Protein AF-A0A259N968-F1 (afdb_monomer_lite)

Radius of gyration: 15.97 Å; chains: 1; bounding box: 41×22×45 Å

Structure (mmCIF, N/CA/C/O backbone):
data_AF-A0A259N968-F1
#
_entry.id   AF-A0A259N968-F1
#
loop_
_atom_site.group_PDB
_atom_site.id
_atom_site.type_symbol
_atom_site.label_atom_id
_atom_site.label_alt_id
_atom_site.label_comp_id
_atom_site.label_asym_id
_atom_site.label_entity_id
_atom_site.label_seq_id
_atom_site.pdbx_PDB_ins_code
_atom_site.Cartn_x
_atom_site.Cartn_y
_atom_site.Cartn_z
_atom_site.occupancy
_atom_site.B_iso_or_equiv
_atom_site.auth_seq_id
_atom_site.auth_comp_id
_atom_site.auth_asym_id
_atom_site.auth_atom_id
_atom_site.pdbx_PDB_model_num
ATOM 1 N N . MET A 1 1 ? 20.832 -5.898 10.917 1.00 45.41 1 MET A N 1
ATOM 2 C CA . MET A 1 1 ? 19.378 -5.640 10.926 1.00 45.41 1 MET A CA 1
ATOM 3 C C . MET A 1 1 ? 18.861 -6.164 12.248 1.00 45.41 1 MET A C 1
ATOM 5 O O . MET A 1 1 ? 18.967 -7.361 12.458 1.00 45.41 1 MET A O 1
ATOM 9 N N . HIS A 1 2 ? 18.414 -5.294 13.153 1.00 36.69 2 HIS A N 1
ATOM 10 C CA . HIS A 1 2 ? 17.730 -5.735 14.367 1.00 36.69 2 HIS A CA 1
ATOM 11 C C . HIS A 1 2 ? 16.247 -5.878 14.029 1.00 36.69 2 HIS A C 1
ATOM 13 O O . HIS A 1 2 ? 15.582 -4.915 13.651 1.00 36.69 2 HIS A O 1
ATOM 19 N N . THR A 1 3 ? 15.793 -7.123 14.038 1.00 42.62 3 THR A N 1
ATOM 20 C CA . THR A 1 3 ? 14.425 -7.568 13.812 1.00 42.62 3 THR A CA 1
ATOM 21 C C . THR A 1 3 ? 13.541 -7.073 14.953 1.00 42.62 3 THR A C 1
ATOM 23 O O 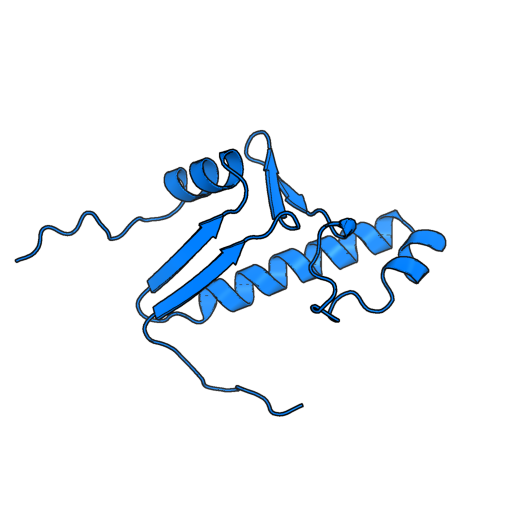. THR A 1 3 ? 13.649 -7.552 16.073 1.00 42.62 3 THR A O 1
ATOM 26 N N . CYS A 1 4 ? 12.607 -6.166 14.665 1.00 47.34 4 CYS A N 1
ATOM 27 C CA . CYS A 1 4 ? 11.339 -6.126 15.397 1.00 47.34 4 CYS A CA 1
ATOM 28 C C . CYS A 1 4 ? 10.508 -7.339 14.942 1.00 47.34 4 CYS A C 1
ATOM 30 O O . CYS A 1 4 ? 9.548 -7.197 14.184 1.00 47.34 4 CYS A O 1
ATOM 32 N N . GLN A 1 5 ? 10.976 -8.539 15.290 1.00 47.72 5 GLN A N 1
ATOM 33 C CA . GLN A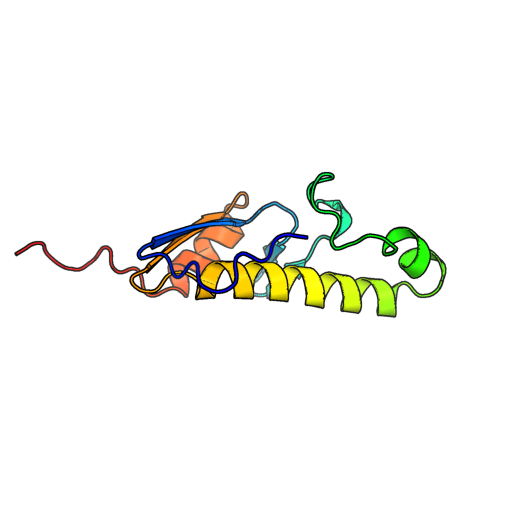 1 5 ? 10.114 -9.702 15.456 1.00 47.72 5 GLN A CA 1
ATOM 34 C C . GLN A 1 5 ? 9.427 -9.494 16.807 1.00 47.72 5 GLN A C 1
ATOM 36 O O . GLN A 1 5 ? 10.103 -9.172 17.779 1.00 47.72 5 GLN A O 1
ATOM 41 N N . ASP A 1 6 ? 8.100 -9.578 16.814 1.00 49.81 6 ASP A N 1
ATOM 42 C CA . ASP A 1 6 ? 7.241 -9.483 18.003 1.00 49.81 6 ASP A CA 1
ATOM 43 C C . ASP A 1 6 ? 7.100 -8.091 18.639 1.00 49.81 6 ASP A C 1
ATOM 45 O O . ASP A 1 6 ? 7.130 -7.928 19.855 1.00 49.81 6 ASP A O 1
ATOM 49 N N . LEU A 1 7 ? 6.873 -7.063 17.813 1.00 55.22 7 LEU A N 1
ATOM 50 C CA . LEU A 1 7 ? 6.222 -5.836 18.286 1.00 55.22 7 LEU A CA 1
ATOM 51 C C . LEU A 1 7 ? 4.785 -5.808 17.756 1.00 55.22 7 LEU A C 1
ATOM 53 O O . LEU A 1 7 ? 4.463 -5.072 16.820 1.00 55.22 7 LEU A O 1
ATOM 57 N N . GLU A 1 8 ? 3.942 -6.683 18.300 1.00 59.81 8 GLU A N 1
ATOM 58 C CA . GLU A 1 8 ? 2.497 -6.547 18.138 1.00 59.81 8 GLU A CA 1
ATOM 59 C C . GLU A 1 8 ? 2.071 -5.277 18.877 1.00 59.81 8 GLU A C 1
ATOM 61 O O . GLU A 1 8 ? 2.312 -5.118 20.074 1.00 59.81 8 GLU A O 1
ATOM 66 N N . VAL A 1 9 ? 1.514 -4.322 18.136 1.00 74.00 9 VAL A N 1
ATOM 67 C CA . VAL A 1 9 ? 1.053 -3.054 18.697 1.00 74.00 9 VAL A CA 1
ATOM 68 C C . VAL A 1 9 ? -0.465 -3.059 18.739 1.00 74.00 9 VAL A C 1
ATOM 70 O O . VAL A 1 9 ? -1.130 -3.528 17.814 1.00 74.00 9 VAL A O 1
ATOM 73 N N . ASP A 1 10 ? -1.024 -2.502 19.809 1.00 79.75 10 ASP A N 1
ATOM 74 C CA . ASP A 1 10 ? -2.473 -2.362 19.953 1.00 79.75 10 ASP A CA 1
ATOM 75 C C . ASP A 1 10 ? -3.075 -1.601 18.763 1.00 79.75 10 ASP A C 1
ATOM 77 O O . ASP A 1 10 ? -4.053 -2.044 18.160 1.00 79.75 10 ASP A O 1
ATOM 81 N N . TYR A 1 11 ? -2.444 -0.490 18.381 1.00 81.56 11 TYR A N 1
ATOM 82 C CA . TYR A 1 11 ? -2.848 0.337 17.252 1.00 81.56 11 TYR A CA 1
ATOM 83 C C . TYR A 1 11 ? -1.649 0.698 16.387 1.00 81.56 11 TYR A C 1
ATOM 85 O O . TYR A 1 11 ? -0.566 0.985 16.896 1.00 81.56 11 TYR A O 1
ATOM 93 N N . ILE A 1 12 ? -1.866 0.744 15.074 1.00 86.06 12 ILE A N 1
ATOM 94 C CA . ILE A 1 12 ? -0.864 1.208 14.114 1.00 86.06 12 ILE A CA 1
ATOM 95 C C . ILE A 1 12 ? -1.412 2.335 13.243 1.00 86.06 12 ILE A C 1
ATOM 97 O O . ILE A 1 12 ? -2.581 2.328 12.864 1.00 86.06 12 ILE A O 1
ATOM 101 N N . GLY A 1 13 ? -0.560 3.311 12.934 1.00 87.44 13 GLY A N 1
ATOM 102 C CA . GLY A 1 13 ? -0.819 4.347 11.940 1.00 87.44 13 GLY A CA 1
ATOM 103 C C . GLY A 1 13 ? -0.012 4.070 10.676 1.00 87.44 13 GLY A C 1
ATOM 104 O O . GLY A 1 13 ? 1.214 3.978 10.734 1.00 87.44 13 GLY A O 1
ATOM 105 N N . VAL A 1 14 ? -0.682 3.941 9.533 1.00 88.00 14 VAL A N 1
ATOM 106 C CA . VAL A 1 14 ? -0.057 3.712 8.228 1.00 88.00 14 VAL A CA 1
ATOM 107 C C . VAL A 1 14 ? -0.299 4.920 7.334 1.00 88.00 14 VAL A C 1
ATOM 109 O O . VAL A 1 14 ? -1.434 5.297 7.062 1.00 88.00 14 VAL A O 1
ATOM 112 N N . ILE A 1 15 ? 0.785 5.517 6.846 1.00 89.75 15 ILE A N 1
ATOM 113 C CA . ILE A 1 15 ? 0.732 6.616 5.881 1.00 89.75 15 ILE A CA 1
ATOM 114 C C . ILE A 1 15 ? 0.956 6.032 4.489 1.00 89.75 15 ILE A C 1
ATOM 116 O O . ILE A 1 15 ? 2.046 5.550 4.183 1.00 89.75 15 ILE A O 1
ATOM 120 N N . ILE A 1 16 ? -0.082 6.074 3.660 1.00 88.75 16 ILE A N 1
ATOM 121 C CA . ILE A 1 16 ? -0.060 5.688 2.253 1.00 88.75 16 ILE A CA 1
ATOM 122 C C . ILE A 1 16 ? 0.388 6.899 1.437 1.00 88.75 16 ILE A C 1
ATOM 124 O O . ILE A 1 16 ? -0.314 7.910 1.333 1.00 88.75 16 ILE A O 1
ATOM 128 N N . GLY A 1 17 ? 1.602 6.797 0.901 1.00 86.19 17 GLY A N 1
ATOM 129 C CA . GLY A 1 17 ? 2.198 7.805 0.037 1.00 86.19 17 GLY A CA 1
ATOM 130 C C . GLY A 1 17 ? 1.670 7.747 -1.395 1.00 86.19 17 GLY A C 1
ATOM 131 O O . GLY A 1 17 ? 0.823 6.933 -1.748 1.00 86.19 17 GLY A O 1
ATOM 132 N N . LYS A 1 18 ? 2.229 8.601 -2.258 1.00 86.00 18 LYS A N 1
ATOM 133 C CA . LYS A 1 18 ? 1.906 8.638 -3.696 1.00 86.00 18 LYS A CA 1
ATOM 134 C C . LYS A 1 18 ? 2.384 7.396 -4.461 1.00 86.00 18 LYS A C 1
ATOM 136 O O . LYS A 1 18 ? 2.058 7.233 -5.628 1.00 86.00 18 LYS A O 1
ATOM 141 N N . ASP A 1 19 ? 3.139 6.506 -3.815 1.00 85.19 19 ASP A N 1
ATOM 142 C CA . ASP A 1 19 ? 3.590 5.240 -4.390 1.00 85.19 19 ASP A CA 1
ATOM 143 C C . ASP A 1 19 ? 2.479 4.185 -4.491 1.00 85.19 19 ASP A C 1
ATOM 145 O O . ASP A 1 19 ? 2.634 3.216 -5.238 1.00 85.19 19 ASP A O 1
ATOM 149 N N . LEU A 1 20 ? 1.358 4.372 -3.790 1.00 87.44 20 LEU A N 1
ATOM 150 C CA . LEU A 1 20 ? 0.147 3.571 -3.936 1.00 87.44 20 LEU A CA 1
ATOM 151 C C . LEU A 1 20 ? -1.064 4.499 -4.013 1.00 87.44 20 LEU A C 1
ATOM 153 O O . LEU A 1 20 ? -1.408 5.170 -3.045 1.00 87.44 20 LEU A O 1
ATOM 157 N N . ILE A 1 21 ? -1.725 4.503 -5.166 1.00 91.00 21 ILE A N 1
ATOM 158 C CA . ILE A 1 21 ? -2.936 5.286 -5.410 1.00 91.00 21 ILE A CA 1
ATOM 159 C C . ILE A 1 21 ? -4.055 4.386 -5.918 1.00 91.00 21 ILE A C 1
ATOM 161 O O . ILE A 1 21 ? -3.812 3.300 -6.442 1.00 91.00 21 ILE A O 1
ATOM 165 N N . VAL A 1 22 ? -5.294 4.842 -5.805 1.00 88.50 22 VAL A N 1
ATOM 166 C CA . VAL A 1 22 ? -6.447 4.194 -6.425 1.00 88.50 22 VAL A CA 1
ATOM 167 C C . VAL A 1 22 ? -6.996 5.097 -7.511 1.00 88.50 22 VAL A C 1
ATOM 169 O O . VAL A 1 22 ? -7.223 6.281 -7.278 1.00 88.50 22 VAL A O 1
ATOM 172 N N . ARG A 1 23 ? -7.208 4.529 -8.699 1.00 91.81 23 ARG A N 1
ATOM 173 C CA . ARG A 1 23 ? -7.915 5.183 -9.801 1.00 91.81 23 ARG A CA 1
ATOM 174 C C . ARG A 1 23 ? -8.987 4.255 -10.333 1.00 91.81 23 ARG A C 1
ATOM 176 O O . ARG A 1 23 ? -8.685 3.106 -10.660 1.00 91.81 23 ARG A O 1
ATOM 183 N N . ASN A 1 24 ? -10.221 4.737 -10.438 1.00 86.62 24 ASN A N 1
ATOM 184 C CA . ASN A 1 24 ? -11.357 3.956 -10.941 1.00 86.62 24 ASN A CA 1
ATOM 185 C C . ASN A 1 24 ? -11.543 2.622 -10.187 1.00 86.62 24 ASN A C 1
ATOM 187 O O . ASN A 1 24 ? -11.773 1.576 -10.795 1.00 86.62 24 ASN A O 1
ATOM 191 N N . GLY A 1 25 ? -11.341 2.629 -8.865 1.00 83.56 25 GLY A N 1
ATOM 192 C CA . GLY A 1 25 ? -11.440 1.430 -8.023 1.00 83.56 25 GLY A CA 1
ATOM 193 C C . GLY A 1 25 ? -10.308 0.408 -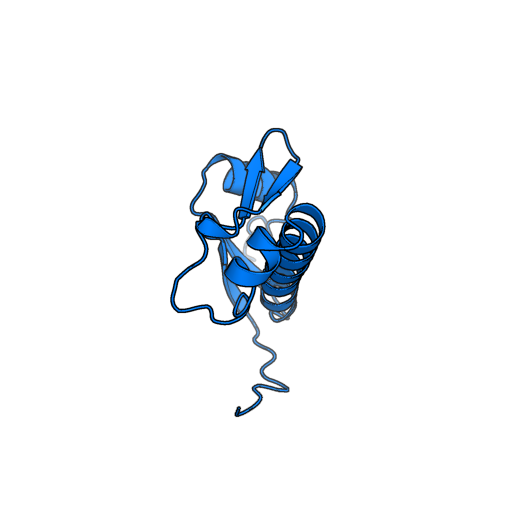8.201 1.00 83.56 25 GLY A C 1
ATOM 194 O O . GLY A 1 25 ? -10.363 -0.669 -7.612 1.00 83.56 25 GLY A O 1
ATOM 195 N N . LYS A 1 26 ? -9.270 0.715 -8.990 1.00 86.44 26 LYS A N 1
ATOM 196 C CA . LYS A 1 26 ? -8.088 -0.141 -9.153 1.00 86.44 26 LYS A CA 1
ATOM 197 C C . LYS A 1 26 ? -6.898 0.436 -8.400 1.00 86.44 26 LYS A C 1
ATOM 199 O O . LYS A 1 26 ? -6.576 1.613 -8.545 1.00 86.44 26 LYS A O 1
ATOM 204 N N . VAL A 1 27 ? -6.216 -0.415 -7.636 1.00 86.44 27 VAL A N 1
ATOM 205 C CA . VAL A 1 27 ? -4.952 -0.068 -6.973 1.00 86.44 27 VAL A CA 1
ATOM 206 C C . VAL A 1 27 ? -3.847 0.024 -8.024 1.00 86.44 27 VAL A C 1
ATOM 208 O O . VAL A 1 27 ? -3.539 -0.964 -8.691 1.00 86.44 27 VAL A O 1
ATOM 211 N N . ILE A 1 28 ? -3.241 1.199 -8.141 1.00 87.12 28 ILE A N 1
ATOM 212 C CA . ILE A 1 28 ? -2.121 1.507 -9.024 1.00 87.12 28 ILE A CA 1
ATOM 213 C C . ILE A 1 28 ? -0.904 1.815 -8.157 1.00 87.12 28 ILE A C 1
ATOM 215 O O . ILE A 1 28 ? -0.945 2.666 -7.270 1.00 87.12 28 ILE A O 1
ATOM 219 N N . THR A 1 29 ? 0.205 1.136 -8.429 1.00 86.31 29 THR A N 1
ATOM 220 C CA . THR A 1 29 ? 1.481 1.407 -7.763 1.00 86.31 29 THR A CA 1
ATOM 221 C C . THR A 1 29 ? 2.352 2.309 -8.626 1.00 86.31 29 THR A C 1
ATOM 223 O O . THR A 1 29 ? 2.486 2.068 -9.825 1.00 86.31 29 THR A O 1
ATOM 226 N N . GLN A 1 30 ? 2.985 3.309 -8.017 1.00 83.88 30 GLN A N 1
ATOM 227 C CA . GLN A 1 30 ? 3.914 4.237 -8.663 1.00 83.88 30 GLN A CA 1
ATOM 228 C C . GLN A 1 30 ? 5.310 4.099 -8.033 1.00 83.88 30 GLN A C 1
ATOM 230 O O . GLN A 1 30 ? 5.667 4.855 -7.128 1.00 83.88 30 GLN A O 1
ATOM 235 N N . PRO A 1 31 ? 6.147 3.155 -8.508 1.00 78.69 31 PRO A N 1
ATOM 236 C CA . PRO A 1 31 ? 7.461 2.892 -7.913 1.00 78.69 31 PRO A CA 1
ATOM 237 C C . PRO A 1 31 ? 8.405 4.103 -7.907 1.00 78.69 31 PRO A C 1
ATOM 239 O O . PRO A 1 31 ? 9.292 4.186 -7.060 1.00 78.69 31 PRO A O 1
ATOM 242 N N . ASN A 1 32 ? 8.214 5.040 -8.842 1.00 76.62 32 ASN A N 1
ATOM 243 C CA . ASN A 1 32 ? 9.027 6.251 -8.972 1.00 76.62 32 ASN A CA 1
ATOM 244 C C . ASN A 1 32 ? 8.740 7.298 -7.885 1.00 76.62 32 ASN A C 1
ATOM 246 O O . ASN A 1 32 ? 9.645 8.049 -7.529 1.00 76.62 32 ASN A O 1
ATOM 250 N N . GLU A 1 33 ? 7.527 7.309 -7.330 1.00 75.56 33 GLU A N 1
ATOM 251 C CA . GLU A 1 33 ? 7.100 8.249 -6.281 1.00 75.56 33 GLU A CA 1
ATOM 252 C C . GLU A 1 33 ? 7.436 7.741 -4.868 1.00 75.56 33 GLU A C 1
ATOM 254 O O . GLU A 1 33 ? 7.116 8.378 -3.862 1.00 75.56 33 GLU A O 1
ATOM 259 N N . ARG A 1 34 ? 8.094 6.579 -4.764 1.00 72.81 34 ARG A N 1
ATOM 260 C CA . ARG A 1 34 ? 8.444 5.983 -3.476 1.00 72.81 34 ARG A CA 1
ATOM 261 C C . ARG A 1 34 ? 9.530 6.790 -2.767 1.00 72.81 34 ARG A C 1
ATOM 263 O O . ARG A 1 34 ? 10.508 7.230 -3.372 1.00 72.81 34 ARG A O 1
ATOM 270 N N . ALA A 1 35 ? 9.379 6.945 -1.450 1.00 66.25 35 ALA A N 1
ATOM 271 C CA . ALA A 1 35 ? 10.318 7.698 -0.625 1.00 66.25 35 ALA A CA 1
ATOM 272 C C . ALA A 1 35 ? 11.762 7.191 -0.795 1.00 66.25 35 ALA A C 1
ATOM 274 O O . ALA A 1 35 ? 12.033 5.998 -0.653 1.00 66.25 35 ALA A O 1
ATOM 275 N N . LYS A 1 36 ? 12.707 8.113 -1.032 1.00 61.56 36 LYS A N 1
ATOM 276 C CA . LYS A 1 36 ? 14.137 7.807 -1.252 1.00 61.56 36 LYS A CA 1
ATOM 277 C C . LYS A 1 36 ? 14.796 7.067 -0.080 1.00 61.56 36 LYS A C 1
ATOM 279 O O . LYS A 1 36 ? 15.806 6.396 -0.266 1.00 61.56 36 LYS A O 1
ATOM 284 N N . THR A 1 37 ? 14.235 7.188 1.120 1.00 60.78 37 THR A N 1
ATOM 285 C CA . THR A 1 37 ? 14.677 6.494 2.337 1.00 60.78 37 THR A CA 1
ATOM 286 C C . THR A 1 37 ? 14.284 5.015 2.359 1.00 60.78 37 THR A C 1
ATOM 288 O O . THR A 1 37 ? 14.899 4.226 3.075 1.00 60.78 37 THR A O 1
ATOM 291 N N . ASN A 1 38 ? 13.300 4.606 1.553 1.00 60.59 38 ASN A N 1
ATOM 292 C CA . ASN A 1 38 ? 12.824 3.233 1.484 1.00 60.59 38 ASN A CA 1
ATOM 293 C C . ASN A 1 38 ? 13.690 2.410 0.508 1.00 60.59 38 ASN A C 1
ATOM 295 O O . ASN A 1 38 ? 13.454 2.367 -0.701 1.00 60.59 38 ASN A O 1
ATOM 299 N N . LYS A 1 39 ? 14.724 1.751 1.047 1.00 65.38 39 LYS A N 1
ATOM 300 C CA . LYS A 1 39 ? 15.700 0.958 0.274 1.00 65.38 39 LYS A CA 1
ATOM 301 C C . LYS A 1 39 ? 15.141 -0.352 -0.302 1.00 65.38 39 LYS A C 1
ATOM 303 O O . LYS A 1 39 ? 15.870 -1.039 -1.008 1.00 65.38 39 LYS A O 1
ATOM 308 N N . SER A 1 40 ? 13.875 -0.703 -0.062 1.00 66.62 40 SER A N 1
ATOM 309 C CA . SER A 1 40 ? 13.294 -1.979 -0.510 1.00 66.62 40 SER A CA 1
ATOM 310 C C . SER A 1 40 ? 13.228 -2.144 -2.037 1.00 66.62 40 SER A C 1
ATOM 312 O O . SER A 1 40 ? 13.057 -3.260 -2.506 1.00 66.62 40 SER A O 1
ATOM 314 N N . LEU A 1 41 ? 13.378 -1.067 -2.822 1.00 69.19 41 LEU A N 1
ATOM 315 C CA . LEU A 1 41 ? 13.492 -1.111 -4.293 1.00 69.19 41 LEU A CA 1
ATOM 316 C C . LEU A 1 41 ? 14.943 -1.013 -4.801 1.00 69.19 41 LEU A C 1
ATOM 318 O O . LEU A 1 41 ? 15.172 -0.658 -5.961 1.00 69.19 41 LEU A O 1
ATOM 322 N N . 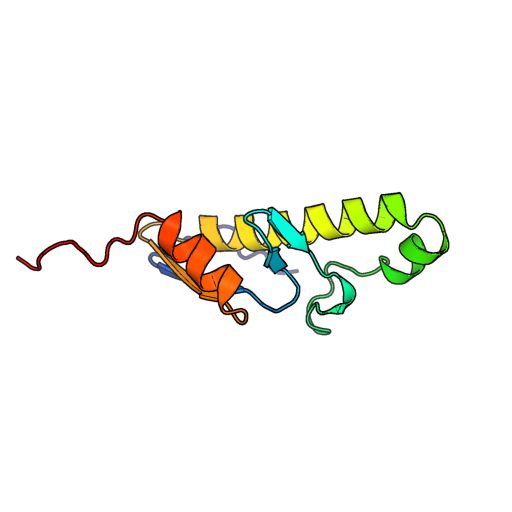SER A 1 42 ? 15.950 -1.296 -3.969 1.00 67.69 42 SER A N 1
ATOM 323 C CA . SER A 1 42 ? 17.343 -1.349 -4.425 1.00 67.69 42 SER A CA 1
ATOM 324 C C . SER A 1 42 ? 17.480 -2.344 -5.584 1.00 67.69 42 SER A C 1
ATOM 326 O O . SER A 1 42 ? 17.169 -3.519 -5.426 1.00 67.69 42 SER A O 1
ATOM 328 N N . GLY A 1 43 ? 17.914 -1.872 -6.755 1.00 71.38 43 GLY A N 1
ATOM 329 C CA . GLY A 1 43 ? 18.016 -2.682 -7.977 1.00 71.38 43 GLY A CA 1
ATOM 330 C C . GLY A 1 43 ? 16.865 -2.508 -8.976 1.00 71.38 43 GLY A C 1
ATOM 331 O O . GLY A 1 43 ? 17.054 -2.823 -10.148 1.00 71.38 43 GLY A O 1
ATOM 332 N N . TYR A 1 44 ? 15.736 -1.899 -8.585 1.00 78.94 44 TYR A N 1
ATOM 333 C CA . TYR A 1 44 ? 14.595 -1.654 -9.484 1.00 78.94 44 TYR A CA 1
ATOM 334 C C . TYR A 1 44 ? 14.991 -0.861 -10.734 1.00 78.94 44 TYR A C 1
ATOM 336 O O . TYR A 1 44 ? 14.653 -1.253 -11.840 1.00 78.94 44 TYR A O 1
ATOM 344 N N . LYS A 1 45 ? 15.781 0.212 -10.590 1.00 77.12 45 LYS A N 1
ATOM 345 C CA . LYS A 1 45 ? 16.234 1.023 -11.737 1.00 77.12 45 LYS A CA 1
ATOM 346 C C . LYS A 1 45 ? 17.098 0.244 -12.731 1.00 77.12 45 LYS A C 1
ATOM 348 O O . LYS A 1 45 ? 17.123 0.601 -13.903 1.00 77.12 45 LYS A O 1
ATOM 353 N N . LYS A 1 46 ? 17.834 -0.770 -12.263 1.00 81.06 46 LYS A N 1
ATOM 354 C CA . LYS A 1 46 ? 18.634 -1.641 -13.131 1.00 81.06 46 LYS A CA 1
ATOM 355 C C . LYS A 1 46 ? 17.716 -2.627 -13.851 1.00 81.06 46 LYS A C 1
ATOM 357 O O . LYS A 1 46 ? 17.743 -2.686 -15.073 1.00 81.06 46 LYS A O 1
ATOM 362 N N . LEU A 1 47 ? 16.832 -3.283 -13.100 1.00 79.50 47 LEU A N 1
ATOM 363 C CA . LEU A 1 47 ? 15.855 -4.224 -13.642 1.00 79.50 47 LEU A CA 1
ATOM 364 C C . LEU A 1 47 ? 14.899 -3.557 -14.641 1.00 79.50 47 LEU A C 1
ATOM 366 O O . LEU A 1 47 ? 14.574 -4.155 -15.652 1.00 79.50 47 LEU A O 1
ATOM 370 N N . LEU A 1 48 ? 14.517 -2.296 -14.419 1.00 83.50 48 LEU A N 1
ATOM 371 C CA . LEU A 1 48 ? 13.668 -1.519 -15.327 1.00 83.50 48 LEU A CA 1
ATOM 372 C C . LEU A 1 48 ? 14.312 -1.315 -16.709 1.00 83.50 48 LEU A C 1
ATOM 374 O O . LEU A 1 48 ? 13.596 -1.231 -17.700 1.00 83.50 48 LEU A O 1
ATOM 378 N 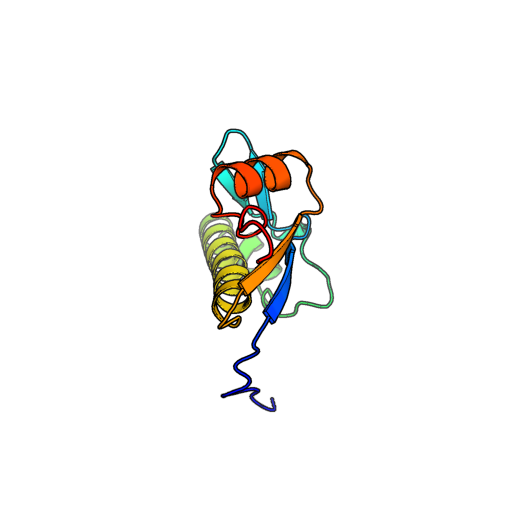N . LYS A 1 49 ? 15.649 -1.235 -16.777 1.00 83.44 49 LYS A N 1
ATOM 379 C CA . LYS A 1 49 ? 16.389 -1.115 -18.044 1.00 83.44 49 LYS A CA 1
ATOM 380 C C . LYS A 1 49 ? 16.522 -2.448 -18.778 1.00 83.44 49 LYS A C 1
ATOM 382 O O . LYS A 1 49 ? 16.599 -2.445 -19.998 1.00 83.44 49 LYS A O 1
ATOM 387 N N . GLU A 1 50 ? 16.593 -3.555 -18.043 1.00 87.88 50 GLU A N 1
ATOM 388 C CA . GLU A 1 50 ? 16.781 -4.900 -18.604 1.00 87.88 50 GLU A CA 1
ATOM 389 C C . GLU A 1 50 ? 15.445 -5.548 -18.989 1.00 87.88 50 GLU A C 1
ATOM 391 O O . GLU A 1 50 ? 15.310 -6.107 -20.073 1.00 87.88 50 GLU A O 1
ATOM 396 N N . ASN A 1 51 ? 14.451 -5.469 -18.104 1.00 88.25 51 ASN A N 1
ATOM 397 C CA . ASN A 1 51 ? 13.126 -6.042 -18.296 1.00 88.25 51 ASN A CA 1
ATOM 398 C C . ASN A 1 51 ? 12.064 -5.206 -17.548 1.00 88.25 51 ASN A C 1
ATOM 400 O O . ASN A 1 51 ? 11.820 -5.426 -16.353 1.00 88.25 51 ASN A O 1
ATOM 404 N N . PRO A 1 52 ? 11.425 -4.238 -18.228 1.00 84.88 52 PRO A N 1
ATOM 405 C CA . PRO A 1 52 ? 10.495 -3.313 -17.591 1.00 84.88 52 PRO A CA 1
ATOM 406 C C . PRO A 1 52 ? 9.242 -4.001 -17.035 1.00 84.88 52 PRO A C 1
ATOM 408 O O . PRO A 1 52 ? 8.788 -3.640 -15.948 1.00 84.88 52 PRO A O 1
ATOM 411 N N . ASP A 1 53 ? 8.709 -5.022 -17.711 1.00 86.56 53 ASP A N 1
ATOM 412 C CA . ASP A 1 53 ? 7.540 -5.775 -17.239 1.00 86.56 53 ASP A CA 1
ATOM 413 C C . ASP A 1 53 ? 7.822 -6.508 -15.926 1.00 86.56 53 ASP A C 1
ATOM 415 O O . ASP A 1 53 ? 7.035 -6.446 -14.975 1.00 86.56 53 ASP A O 1
ATOM 419 N N . LEU A 1 54 ? 8.976 -7.176 -15.849 1.00 85.88 54 LEU A N 1
ATOM 420 C CA . LEU A 1 54 ? 9.400 -7.876 -14.641 1.00 85.88 54 LEU A CA 1
ATOM 421 C C . LEU A 1 54 ? 9.677 -6.890 -13.499 1.00 85.88 54 LEU A C 1
ATOM 423 O O . LEU A 1 54 ? 9.283 -7.143 -12.359 1.00 85.88 54 LEU A O 1
ATOM 427 N N . ALA A 1 55 ? 10.300 -5.749 -13.803 1.00 83.88 55 ALA A N 1
ATOM 428 C CA . ALA A 1 55 ? 10.571 -4.701 -12.826 1.00 83.88 55 ALA A CA 1
ATOM 429 C C . ALA A 1 55 ? 9.288 -4.126 -12.218 1.00 83.88 55 ALA A C 1
ATOM 431 O O . ALA A 1 55 ? 9.207 -3.973 -10.997 1.00 83.88 55 ALA A O 1
ATOM 432 N N . ASN A 1 56 ? 8.283 -3.844 -13.049 1.00 84.06 56 ASN A N 1
ATOM 433 C CA . ASN A 1 56 ? 6.997 -3.314 -12.602 1.00 84.06 56 ASN A CA 1
ATOM 434 C C . ASN A 1 56 ? 6.255 -4.316 -11.712 1.00 84.06 56 ASN A C 1
ATOM 436 O O . ASN A 1 56 ? 5.838 -3.947 -10.616 1.00 84.06 56 ASN A O 1
ATOM 440 N N . LYS A 1 57 ? 6.174 -5.594 -12.114 1.00 87.06 57 LYS A N 1
ATOM 441 C CA . LYS A 1 57 ? 5.560 -6.651 -11.287 1.00 87.06 57 LYS A CA 1
ATOM 442 C C . LYS A 1 57 ? 6.265 -6.819 -9.943 1.00 87.06 57 LYS A C 1
ATOM 444 O O . LYS A 1 57 ? 5.616 -6.951 -8.907 1.00 87.06 57 LYS A O 1
ATOM 449 N N . TYR A 1 58 ? 7.596 -6.793 -9.950 1.00 85.19 58 TYR A N 1
ATOM 450 C CA . TYR A 1 58 ? 8.396 -6.897 -8.733 1.00 85.19 58 TYR A CA 1
ATOM 451 C C . TYR A 1 58 ? 8.154 -5.709 -7.792 1.00 85.19 58 TYR A C 1
ATOM 453 O O . TYR A 1 58 ? 7.921 -5.890 -6.595 1.00 85.19 58 TYR A O 1
ATOM 461 N N . ALA A 1 59 ? 8.153 -4.488 -8.331 1.00 85.50 59 ALA A N 1
ATOM 462 C CA . ALA A 1 59 ? 7.900 -3.287 -7.547 1.00 85.50 59 ALA A CA 1
ATOM 463 C C . ALA A 1 59 ? 6.472 -3.254 -6.985 1.00 85.50 59 ALA A C 1
ATOM 465 O O . ALA A 1 59 ? 6.290 -2.940 -5.809 1.00 85.50 59 ALA A O 1
ATOM 466 N N . GLU A 1 60 ? 5.479 -3.634 -7.789 1.00 86.94 60 GLU A N 1
ATOM 467 C CA . GLU A 1 60 ? 4.082 -3.747 -7.371 1.00 86.94 60 GLU A CA 1
ATOM 468 C C . GLU A 1 60 ? 3.931 -4.716 -6.191 1.00 86.94 60 GLU A C 1
ATOM 470 O O . GLU A 1 60 ? 3.325 -4.367 -5.173 1.00 86.94 60 GLU A O 1
ATOM 475 N N . ALA A 1 61 ? 4.536 -5.905 -6.285 1.00 87.88 61 ALA A N 1
ATOM 476 C CA . ALA A 1 61 ? 4.502 -6.905 -5.224 1.00 87.88 61 ALA A CA 1
ATOM 477 C C . ALA A 1 61 ? 5.129 -6.380 -3.923 1.00 87.88 61 ALA A C 1
ATOM 479 O O . ALA A 1 61 ? 4.545 -6.532 -2.849 1.00 87.88 61 ALA A O 1
ATOM 480 N N . ILE A 1 62 ? 6.278 -5.704 -4.006 1.00 86.94 62 ILE A N 1
ATOM 481 C CA . ILE A 1 62 ? 6.941 -5.120 -2.833 1.00 86.94 62 ILE A CA 1
ATOM 482 C C . ILE A 1 62 ? 6.082 -4.035 -2.189 1.00 86.94 62 ILE A C 1
ATOM 484 O O . ILE A 1 62 ? 5.948 -4.015 -0.963 1.00 86.94 62 ILE A O 1
ATOM 488 N N . ILE A 1 63 ? 5.532 -3.114 -2.982 1.00 86.19 63 ILE A N 1
ATOM 489 C CA . ILE A 1 63 ? 4.730 -1.997 -2.472 1.00 86.19 63 ILE A CA 1
ATOM 490 C C . ILE A 1 63 ? 3.485 -2.548 -1.771 1.00 86.19 63 ILE A C 1
ATOM 492 O O . ILE A 1 63 ? 3.253 -2.236 -0.600 1.00 86.19 63 ILE A O 1
ATOM 496 N N . LYS A 1 64 ? 2.752 -3.458 -2.425 1.00 87.75 64 LYS A N 1
ATOM 497 C CA . LYS A 1 64 ? 1.578 -4.119 -1.838 1.00 87.75 64 LYS A CA 1
ATOM 498 C C . LYS A 1 64 ? 1.926 -4.884 -0.564 1.00 87.75 64 LYS A C 1
ATOM 500 O O . LYS A 1 64 ? 1.232 -4.739 0.440 1.00 87.75 64 LYS A O 1
ATOM 505 N N . ASN A 1 65 ? 3.013 -5.656 -0.568 1.00 86.94 65 ASN A N 1
ATOM 506 C CA . ASN A 1 65 ? 3.418 -6.429 0.604 1.00 86.94 65 ASN A CA 1
ATOM 507 C C . ASN A 1 65 ? 3.867 -5.535 1.769 1.00 86.94 65 ASN A C 1
ATOM 509 O O . ASN A 1 65 ? 3.607 -5.862 2.925 1.00 86.94 65 ASN A O 1
ATOM 513 N N . THR A 1 66 ? 4.491 -4.389 1.479 1.00 86.25 66 THR A N 1
ATOM 514 C CA . THR A 1 66 ? 4.884 -3.406 2.500 1.00 86.25 66 THR A CA 1
ATOM 515 C C . THR A 1 66 ? 3.650 -2.888 3.230 1.00 86.25 66 THR A C 1
ATOM 517 O O . THR A 1 66 ? 3.562 -3.020 4.448 1.00 86.25 66 THR A O 1
ATOM 520 N N . TYR A 1 67 ? 2.670 -2.358 2.493 1.00 86.75 67 TYR A N 1
ATOM 521 C CA . TYR A 1 67 ? 1.449 -1.830 3.099 1.00 86.75 67 TYR A CA 1
ATOM 522 C C . TYR A 1 67 ? 0.630 -2.923 3.785 1.00 86.75 67 TYR A C 1
ATOM 524 O O . TYR A 1 67 ? 0.158 -2.703 4.894 1.00 86.75 67 TYR A O 1
ATOM 532 N N . ARG A 1 68 ? 0.531 -4.121 3.194 1.00 85.81 68 ARG A N 1
ATOM 533 C CA . ARG A 1 68 ? -0.105 -5.279 3.841 1.00 85.81 68 ARG A CA 1
ATOM 534 C C . ARG A 1 68 ? 0.540 -5.575 5.192 1.00 85.81 68 ARG A C 1
ATOM 536 O O . ARG A 1 68 ? -0.162 -5.619 6.189 1.00 85.81 68 ARG A O 1
ATOM 543 N N . THR A 1 69 ? 1.864 -5.707 5.224 1.00 85.25 69 THR A N 1
ATOM 544 C CA . THR A 1 69 ? 2.615 -6.011 6.449 1.00 85.25 69 THR A CA 1
ATOM 545 C C . THR A 1 69 ? 2.444 -4.924 7.507 1.00 85.25 69 THR A C 1
ATOM 547 O O . THR A 1 69 ? 2.375 -5.240 8.687 1.00 85.25 69 THR A O 1
ATOM 550 N N . LEU A 1 70 ? 2.381 -3.649 7.113 1.00 85.06 70 LEU A N 1
ATOM 551 C CA . LEU A 1 70 ? 2.130 -2.550 8.047 1.00 85.06 70 LEU A CA 1
ATOM 552 C C . LEU A 1 70 ? 0.697 -2.595 8.593 1.00 85.06 70 LEU A C 1
ATOM 554 O O . LEU A 1 70 ? 0.506 -2.518 9.799 1.00 85.06 70 LEU A O 1
ATOM 558 N N . MET A 1 71 ? -0.303 -2.780 7.732 1.00 84.06 71 MET A N 1
ATOM 559 C CA . MET A 1 71 ? -1.712 -2.793 8.140 1.00 84.06 71 MET A CA 1
ATOM 560 C C . MET A 1 71 ? -2.078 -4.002 9.012 1.00 84.06 71 MET A C 1
ATOM 562 O O . MET A 1 71 ? -2.964 -3.894 9.851 1.00 84.06 71 MET A O 1
ATOM 566 N N . THR A 1 72 ? -1.395 -5.142 8.857 1.00 82.12 72 THR A N 1
ATOM 567 C CA . THR A 1 72 ? -1.678 -6.365 9.632 1.00 82.12 72 THR A CA 1
ATOM 568 C C . THR A 1 72 ? -0.962 -6.434 10.982 1.00 82.12 72 THR A C 1
ATOM 570 O O . THR A 1 72 ? -1.129 -7.418 11.690 1.00 82.12 72 THR A O 1
ATOM 573 N N . ARG A 1 73 ? -0.135 -5.443 11.340 1.00 80.50 73 ARG A N 1
ATOM 574 C CA . ARG A 1 73 ? 0.603 -5.418 12.621 1.00 80.50 73 ARG A CA 1
ATOM 575 C C . ARG A 1 73 ? -0.181 -4.813 13.790 1.00 80.50 73 ARG A C 1
ATOM 577 O O . ARG A 1 73 ? 0.292 -4.889 14.919 1.00 80.50 73 ARG A O 1
ATOM 584 N N . GLY A 1 74 ? -1.331 -4.191 13.526 1.00 80.31 74 GLY A N 1
ATOM 585 C CA . GLY A 1 74 ? -2.219 -3.661 14.562 1.00 80.31 74 GLY A CA 1
ATOM 586 C C . GLY A 1 74 ? -3.215 -4.720 15.028 1.00 80.31 74 GLY A C 1
ATOM 587 O O . GLY A 1 74 ? -3.999 -5.205 14.215 1.00 80.31 74 GLY A O 1
ATOM 588 N N . MET A 1 75 ? -3.209 -5.058 16.319 1.00 77.31 75 MET A N 1
ATOM 589 C CA . MET A 1 75 ? -4.108 -6.083 16.871 1.00 77.31 75 MET A CA 1
ATOM 590 C C . MET A 1 75 ? -5.536 -5.571 17.087 1.00 77.31 75 MET A C 1
ATOM 592 O O . MET A 1 75 ? -6.497 -6.292 16.824 1.00 77.31 75 MET A O 1
ATOM 596 N N . LYS A 1 76 ? -5.689 -4.334 17.582 1.00 81.88 76 LYS A N 1
ATOM 597 C CA . LYS A 1 76 ? -6.998 -3.726 17.885 1.00 81.88 76 LYS A CA 1
ATOM 598 C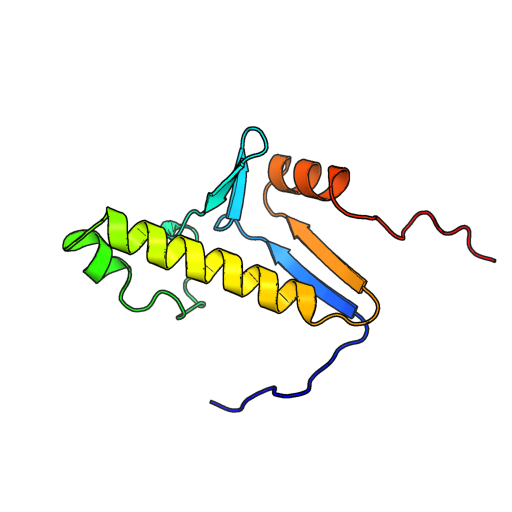 C . LYS A 1 76 ? -7.491 -2.828 16.756 1.00 81.88 76 LYS A C 1
ATOM 600 O O . LYS A 1 76 ? -8.696 -2.724 16.545 1.00 81.88 76 LYS A O 1
ATOM 605 N N . GLY A 1 77 ? -6.585 -2.182 16.023 1.00 81.12 77 GLY A N 1
ATOM 606 C CA . GLY A 1 77 ? -6.964 -1.348 14.888 1.00 81.12 77 GLY A CA 1
ATOM 607 C C . GLY A 1 77 ? -5.794 -0.780 14.091 1.00 81.12 77 GLY A C 1
ATOM 608 O O . GLY A 1 77 ? -4.664 -0.678 14.568 1.00 81.12 77 GLY A O 1
ATOM 609 N N . CYS A 1 78 ? -6.094 -0.372 12.860 1.00 86.75 78 CYS A N 1
ATOM 610 C CA . CYS A 1 78 ? -5.160 0.286 11.955 1.00 86.75 78 CYS A CA 1
ATOM 611 C C . CYS A 1 78 ? -5.777 1.595 11.457 1.00 86.75 78 CYS A C 1
ATOM 613 O O . CYS A 1 78 ? -6.815 1.587 10.796 1.00 86.75 78 CYS A O 1
ATOM 615 N N . TYR A 1 79 ? -5.118 2.712 11.743 1.00 87.38 79 TYR A N 1
ATOM 616 C CA . TYR A 1 79 ? -5.439 4.010 11.169 1.00 87.38 79 TYR A CA 1
ATOM 617 C C . TYR A 1 79 ? -4.651 4.188 9.884 1.00 87.38 79 TYR A C 1
ATOM 619 O O . TYR A 1 79 ? -3.445 3.951 9.854 1.00 87.38 79 TYR A O 1
ATOM 627 N N . ILE A 1 80 ? -5.324 4.624 8.828 1.00 87.88 80 ILE A N 1
ATOM 628 C CA . ILE A 1 80 ? -4.679 4.910 7.553 1.00 87.88 80 ILE A CA 1
ATOM 629 C C . ILE A 1 80 ? -4.814 6.392 7.213 1.00 87.88 80 ILE A C 1
ATOM 631 O O . ILE A 1 80 ? -5.870 6.996 7.386 1.00 87.88 80 ILE A O 1
ATOM 635 N N . PHE A 1 81 ? -3.741 6.976 6.700 1.00 89.06 81 PHE A N 1
ATOM 636 C CA . PHE A 1 81 ? -3.759 8.291 6.076 1.00 89.06 81 PHE A CA 1
ATOM 637 C C . PHE A 1 81 ? -3.342 8.128 4.621 1.00 89.06 81 PHE A C 1
ATOM 639 O O . PHE A 1 81 ? -2.292 7.555 4.351 1.00 89.06 81 PHE A O 1
ATOM 646 N N . CYS A 1 82 ? -4.147 8.624 3.686 1.00 89.94 82 CYS A N 1
ATOM 647 C CA . CYS A 1 82 ? -3.834 8.570 2.262 1.00 89.94 82 CYS A CA 1
ATOM 648 C C . CYS A 1 82 ? -3.457 9.967 1.781 1.00 89.94 82 CYS A C 1
ATOM 650 O O . CYS A 1 82 ? -4.225 10.905 1.967 1.00 89.94 82 CYS A O 1
ATOM 652 N N . ALA A 1 83 ? -2.300 10.100 1.132 1.00 87.94 83 ALA A N 1
ATOM 653 C CA . ALA A 1 83 ? -1.889 11.369 0.529 1.00 87.94 83 ALA A CA 1
ATOM 654 C C . ALA A 1 83 ? -2.762 11.775 -0.676 1.00 87.94 83 ALA A C 1
ATOM 656 O O . ALA A 1 83 ? -2.761 12.936 -1.077 1.00 87.94 83 ALA A O 1
ATOM 657 N N . ASP A 1 84 ? -3.471 10.816 -1.272 1.00 89.19 84 ASP A N 1
ATOM 658 C CA . ASP A 1 84 ? -4.343 11.007 -2.423 1.00 89.19 84 ASP A CA 1
ATOM 659 C C . ASP A 1 84 ? -5.825 10.883 -2.032 1.00 89.19 84 ASP A C 1
ATOM 661 O O . ASP A 1 84 ? -6.227 9.934 -1.353 1.00 89.19 84 ASP A O 1
ATOM 665 N N . GLN A 1 85 ? -6.640 11.835 -2.494 1.00 88.19 85 GLN A N 1
ATOM 666 C CA . GLN A 1 85 ? -8.040 11.964 -2.084 1.00 88.19 85 GLN A CA 1
ATOM 667 C C . GLN A 1 85 ? -8.920 10.809 -2.578 1.00 88.19 85 GLN A C 1
ATOM 669 O O . GLN A 1 85 ? -9.766 10.317 -1.834 1.00 88.19 85 GLN A O 1
ATOM 674 N N . GLU A 1 86 ? -8.727 10.349 -3.817 1.00 90.25 86 GLU A N 1
ATOM 675 C CA . GLU A 1 86 ? -9.496 9.224 -4.366 1.00 90.25 86 GLU A CA 1
ATOM 676 C C . GLU A 1 86 ? -9.138 7.921 -3.648 1.00 90.25 86 GLU A C 1
ATOM 678 O O . GLU A 1 86 ? -10.012 7.126 -3.308 1.00 90.25 86 GLU A O 1
ATOM 683 N N . THR A 1 87 ? -7.855 7.747 -3.334 1.00 89.50 87 THR A N 1
ATOM 684 C CA . THR A 1 87 ? -7.355 6.635 -2.521 1.00 89.50 87 THR A CA 1
ATOM 685 C C . THR A 1 87 ? -7.999 6.634 -1.139 1.00 89.50 87 THR A C 1
ATOM 687 O O . THR A 1 87 ? -8.476 5.594 -0.688 1.00 89.50 87 THR A O 1
ATOM 690 N N . GLN A 1 88 ? -8.104 7.800 -0.497 1.00 89.31 88 GLN A N 1
ATOM 691 C CA . GLN A 1 88 ? -8.806 7.941 0.777 1.00 89.31 88 GLN A CA 1
ATOM 692 C C . GLN A 1 88 ? -10.283 7.538 0.664 1.00 89.31 88 GLN A C 1
ATOM 694 O O . GLN A 1 88 ? -10.768 6.762 1.485 1.00 89.31 88 GLN A O 1
ATOM 699 N N . SER A 1 89 ? -10.994 8.022 -0.358 1.00 89.19 89 SER A N 1
ATOM 700 C CA . SER A 1 89 ? -12.404 7.679 -0.588 1.00 89.19 89 SER A CA 1
ATOM 701 C C . SER A 1 89 ? -12.606 6.189 -0.872 1.00 89.19 89 SER A C 1
ATOM 703 O O . SER A 1 89 ? -13.567 5.585 -0.388 1.00 89.19 89 SER A O 1
ATOM 705 N N . TYR A 1 90 ? -11.686 5.568 -1.610 1.00 89.94 90 TYR A N 1
ATOM 706 C CA . TYR A 1 90 ? -11.700 4.129 -1.844 1.00 89.94 90 TYR A CA 1
ATOM 707 C C . TYR A 1 90 ? -11.577 3.353 -0.533 1.00 89.94 90 TYR A C 1
ATOM 709 O O . TYR A 1 90 ? -12.404 2.490 -0.249 1.00 89.94 90 TYR A O 1
ATOM 717 N N . PHE A 1 91 ? -10.599 3.681 0.309 1.00 86.75 91 PHE A N 1
ATOM 718 C CA . PHE A 1 91 ? -10.460 2.973 1.576 1.00 86.75 91 PHE A CA 1
ATOM 719 C C . PHE A 1 91 ? -11.610 3.269 2.546 1.00 86.75 91 PHE A C 1
ATOM 721 O O . PHE A 1 91 ? -12.089 2.345 3.189 1.00 86.75 91 PHE A O 1
ATOM 728 N N . ASN A 1 92 ? -12.122 4.499 2.610 1.00 86.00 92 ASN A N 1
ATOM 729 C CA . ASN A 1 92 ? -13.284 4.826 3.445 1.00 86.00 92 ASN A CA 1
ATOM 730 C C . ASN A 1 92 ? -14.547 4.041 3.056 1.00 86.00 92 ASN A C 1
ATOM 732 O O . ASN A 1 92 ? -15.363 3.744 3.918 1.00 86.00 92 ASN A O 1
ATOM 736 N N . SER A 1 93 ? -14.717 3.701 1.775 1.00 86.19 93 SER A N 1
ATOM 737 C CA . SER A 1 93 ? -15.864 2.904 1.311 1.00 86.19 93 SER A CA 1
ATOM 738 C C . SER A 1 93 ? -15.684 1.393 1.491 1.00 86.19 93 SER A C 1
ATOM 740 O O . SER A 1 93 ? -16.676 0.669 1.494 1.00 86.19 93 SER A O 1
ATOM 742 N N . HIS A 1 94 ? -14.447 0.909 1.643 1.00 81.75 94 HIS A N 1
ATOM 743 C CA . HIS A 1 94 ? -14.128 -0.526 1.690 1.00 81.75 94 HIS A CA 1
ATOM 744 C C . HIS A 1 94 ? -13.628 -1.013 3.057 1.00 81.75 94 HIS A C 1
ATOM 746 O O . HIS A 1 94 ? -13.568 -2.221 3.289 1.00 81.75 94 HIS A O 1
ATOM 752 N N . LEU A 1 95 ? -13.242 -0.110 3.960 1.00 80.00 95 LEU A N 1
ATOM 753 C CA . LEU A 1 95 ? -12.810 -0.455 5.310 1.00 80.00 95 LEU A CA 1
ATOM 754 C C . LEU A 1 95 ? -13.980 -0.402 6.289 1.00 80.00 95 LEU A C 1
ATOM 756 O O . LEU A 1 95 ? -14.814 0.498 6.254 1.00 80.00 95 LEU A O 1
ATOM 760 N N . VAL A 1 96 ? -13.991 -1.347 7.228 1.00 69.44 96 VAL A N 1
ATOM 761 C CA . VAL A 1 96 ? -14.887 -1.300 8.384 1.00 69.44 96 VAL A CA 1
ATOM 762 C C . VAL A 1 96 ? -14.382 -0.207 9.324 1.00 69.44 96 VAL A C 1
ATOM 764 O O . VAL A 1 96 ? -13.433 -0.404 10.084 1.00 69.44 96 VAL A O 1
ATOM 767 N N . THR A 1 97 ? -14.986 0.976 9.256 1.00 61.34 97 THR A N 1
ATOM 768 C CA . THR A 1 97 ? -14.671 2.072 10.173 1.00 61.34 97 THR A CA 1
ATOM 769 C C . THR A 1 97 ? -15.317 1.802 11.536 1.00 61.34 97 THR A C 1
ATOM 771 O O . THR A 1 97 ? -16.532 1.890 11.692 1.00 61.34 97 THR A O 1
ATOM 774 N N . PHE A 1 98 ? -14.506 1.512 12.558 1.00 57.28 98 PHE A N 1
ATOM 775 C CA . PHE A 1 98 ? -14.982 1.299 13.937 1.00 57.28 98 PHE A CA 1
ATOM 776 C C . PHE A 1 98 ? -15.468 2.578 14.649 1.00 57.28 98 PHE A C 1
ATOM 778 O O . PHE A 1 98 ? -15.962 2.495 15.772 1.00 57.28 98 PHE A O 1
ATOM 785 N N . LEU A 1 99 ? -15.391 3.751 14.007 1.00 53.62 99 LEU A N 1
ATOM 786 C CA . LEU A 1 99 ? -15.824 5.042 14.571 1.00 53.62 99 LEU A CA 1
ATOM 787 C C . LEU A 1 99 ? -17.347 5.162 14.788 1.00 53.62 99 LEU A C 1
ATOM 789 O O . LEU A 1 99 ? -17.797 6.177 15.301 1.00 53.62 99 LEU A O 1
ATOM 793 N N . ASN A 1 100 ? -18.131 4.134 14.448 1.00 44.53 100 ASN A N 1
ATOM 794 C CA . ASN A 1 100 ? -19.578 4.081 14.683 1.00 44.53 100 ASN A CA 1
ATOM 795 C C . ASN A 1 100 ? -19.992 3.184 15.863 1.00 44.53 100 ASN A C 1
ATOM 797 O O . ASN A 1 100 ? -21.147 2.762 15.928 1.00 44.53 100 ASN A O 1
ATOM 801 N N . ARG A 1 101 ? -19.099 2.872 16.814 1.00 43.50 101 ARG A N 1
ATOM 802 C CA . ARG A 1 101 ? -19.573 2.371 18.113 1.00 43.50 101 ARG A CA 1
ATOM 803 C C . ARG A 1 101 ? -20.056 3.560 18.948 1.00 43.50 101 ARG A C 1
ATOM 805 O O . ARG A 1 101 ? -19.220 4.402 19.277 1.00 43.50 101 ARG A O 1
ATOM 812 N N . PRO A 1 102 ? -21.356 3.654 19.296 1.00 38.22 102 PRO A N 1
ATOM 813 C CA . PRO A 1 102 ? -21.781 4.608 20.308 1.00 38.22 102 PRO A CA 1
ATOM 814 C C . PRO A 1 102 ? -20.975 4.319 21.576 1.00 38.22 102 PRO A C 1
ATOM 816 O O . PRO A 1 102 ? -20.867 3.164 21.997 1.00 38.22 102 PRO A O 1
ATOM 819 N N . ALA A 1 103 ? -20.347 5.358 22.121 1.00 44.25 103 ALA A N 1
ATOM 820 C CA . ALA A 1 103 ? -19.756 5.291 23.444 1.00 44.25 103 ALA A CA 1
ATOM 821 C C . ALA A 1 103 ? -20.874 4.909 24.426 1.00 44.25 103 ALA A C 1
ATOM 823 O O . ALA A 1 103 ? -21.884 5.610 24.501 1.00 44.25 103 ALA A O 1
ATOM 824 N N . PHE A 1 104 ? -20.716 3.768 25.094 1.00 41.19 104 PHE A N 1
ATOM 825 C CA . PHE A 1 104 ? -21.360 3.543 26.383 1.00 41.19 104 PHE A CA 1
ATOM 826 C C . PHE A 1 104 ? -20.534 4.251 27.453 1.00 41.19 104 PHE A C 1
ATOM 828 O O . PHE A 1 104 ? -19.286 4.213 27.329 1.00 41.19 104 PHE A O 1
#

Foldseek 3Di:
DDDPPPPQAQEAEAEAFPQWDDDPLDIDGDLPRDDPPPCQLPCLVVCCVVPVVVSRVVSVVSSVVVRVVRQVSHPNHYHYHYPDDRRVVSCVVVDDDPPPDPDD

Sequence (104 aa):
MHTCQDLEVDYIGVIIGKDLIVRNGKVITQPNERAKTNKSLSGYKKLLKENPDLANKYAEAIIKNTYRTLMTRGMKGCYIFCADQETQSYFNSHLVTFLNRPAF

pLDDT: mean 77.5, std 14.51, range [36.69, 91.81]

Secondary structure (DSSP, 8-state):
-----S--EEEEEEEE-TTEEEETTEEEE-GGGS-TT-GGGTTHHHHHHH-HHHHHHHHHHHHHHHHHHHHTTEEEEEEEEESSHHHHHHHHHHS--GGGS---